Protein AF-A0A853IZ56-F1 (afdb_monomer)

Secondary structure (DSSP, 8-state):
-PPP---PPP--------PPPPPPSSHHHHHHHHHHHTSTTGGGSPPHHHHHHHHHHHHHHHHHHHHH-

Mean predicted aligned error: 16.86 Å

Foldseek 3Di:
DDDDDDDDDDDPPPPPPPDPDDQDPDVVVNVVVVCVVVCVCDPPDDDPVNVVVVVVVVVVVVVVVVVVD

pLDDT: mean 71.34, std 12.15, range [53.91, 93.56]

Organism: NCBI:txid1207057

Sequence (69 aa):
MKRPTATRPPRTANRAVRVAAPAPRNPVAAALAARRTSGAAGRHGPQASARRAAERAALVRELRSARDD

Solvent-accessible surface area (backbone atoms only — not comparable to full-atom values): 4654 Å² total; per-residue (Å²): 139,84,82,85,82,81,83,78,78,83,77,78,75,80,77,77,79,78,74,80,75,77,80,60,90,45,70,69,54,37,53,52,48,51,38,59,73,67,58,78,50,61,98,70,56,83,50,71,66,61,53,52,51,51,54,51,54,51,51,55,52,51,59,48,54,71,66,78,108

Radius of gyration: 20.24 Å; Cα contacts (8 Å, |Δi|>4): 9; chains: 1; bounding box: 39×20×68 Å

Structure (mmCIF, N/CA/C/O backbone):
data_AF-A0A853IZ56-F1
#
_entry.id   AF-A0A853IZ56-F1
#
loop_
_atom_site.group_PDB
_atom_site.id
_atom_site.type_symbol
_atom_site.label_atom_id
_atom_site.label_alt_id
_atom_site.label_comp_id
_atom_site.label_asym_id
_atom_site.label_entity_id
_atom_site.label_seq_id
_atom_site.pdbx_PDB_ins_code
_atom_site.Cartn_x
_atom_site.Cartn_y
_atom_site.Cartn_z
_atom_site.occupancy
_atom_site.B_iso_or_equiv
_atom_site.auth_seq_id
_atom_site.auth_comp_id
_atom_site.auth_asym_id
_atom_site.auth_atom_id
_atom_site.pdbx_PDB_model_num
ATOM 1 N N . MET A 1 1 ? 19.701 -5.545 51.285 1.00 53.91 1 MET A N 1
ATOM 2 C CA . MET A 1 1 ? 18.385 -5.962 50.746 1.00 53.91 1 MET A CA 1
ATOM 3 C C . MET A 1 1 ? 18.428 -5.877 49.220 1.00 53.91 1 MET A C 1
ATOM 5 O O . MET A 1 1 ? 18.683 -4.797 48.706 1.00 53.91 1 MET A O 1
ATOM 9 N N . LYS A 1 2 ? 18.292 -6.998 48.494 1.00 59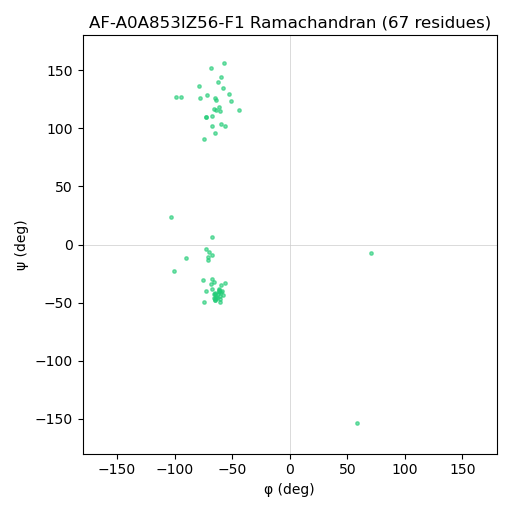.34 2 LYS A N 1
ATOM 10 C CA . LYS A 1 2 ? 18.357 -7.055 47.016 1.00 59.34 2 LYS A CA 1
ATOM 11 C C . LYS A 1 2 ? 16.924 -7.068 46.457 1.00 59.34 2 LYS A C 1
ATOM 13 O O . LYS A 1 2 ? 16.123 -7.875 46.914 1.00 59.34 2 LYS A O 1
ATOM 18 N N . ARG A 1 3 ? 16.582 -6.162 45.531 1.00 63.12 3 ARG A N 1
ATOM 19 C CA . ARG A 1 3 ? 15.242 -6.096 44.908 1.00 63.12 3 ARG A CA 1
ATOM 20 C C . ARG A 1 3 ? 15.119 -7.177 43.821 1.00 63.12 3 ARG A C 1
ATOM 22 O O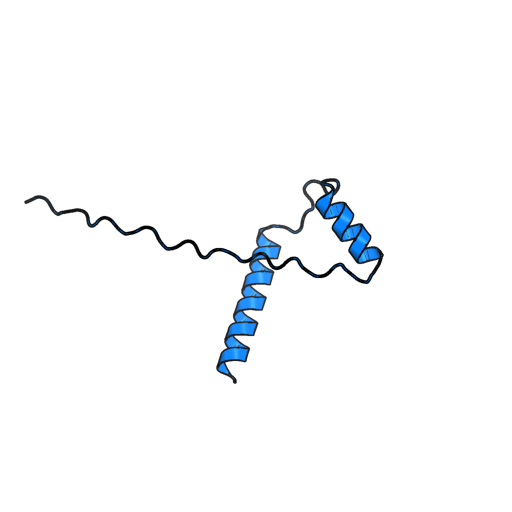 . ARG A 1 3 ? 16.062 -7.305 43.041 1.00 63.12 3 ARG A O 1
ATOM 29 N N . PRO A 1 4 ? 14.004 -7.920 43.722 1.00 63.34 4 PRO A N 1
ATOM 30 C CA . PRO A 1 4 ? 13.804 -8.861 42.629 1.00 63.34 4 PRO A CA 1
ATOM 31 C C . PRO A 1 4 ? 13.383 -8.113 41.356 1.00 63.34 4 PRO A C 1
ATOM 33 O O . PRO A 1 4 ? 12.430 -7.333 41.350 1.00 63.34 4 PRO A O 1
ATOM 36 N N . THR A 1 5 ? 14.116 -8.336 40.269 1.00 65.81 5 THR A N 1
ATOM 37 C CA . THR A 1 5 ? 13.810 -7.843 38.924 1.00 65.81 5 THR A CA 1
ATOM 38 C C . THR A 1 5 ? 12.620 -8.623 38.366 1.00 65.81 5 THR A C 1
ATOM 40 O O . THR A 1 5 ? 12.727 -9.810 38.063 1.00 65.81 5 THR A O 1
ATOM 43 N N . ALA A 1 6 ? 11.469 -7.963 38.236 1.00 60.75 6 ALA A N 1
ATOM 44 C CA . ALA A 1 6 ? 10.292 -8.545 37.603 1.00 60.75 6 ALA A CA 1
ATOM 45 C C . ALA A 1 6 ? 10.581 -8.822 36.116 1.00 60.75 6 ALA A C 1
ATOM 47 O O . ALA A 1 6 ? 10.824 -7.903 35.331 1.00 60.75 6 ALA A O 1
ATOM 48 N N . THR A 1 7 ? 10.565 -10.099 35.730 1.00 61.94 7 THR A N 1
ATOM 49 C CA . THR A 1 7 ? 10.695 -10.521 34.331 1.00 61.94 7 THR A CA 1
ATOM 50 C C . THR A 1 7 ? 9.393 -10.193 33.605 1.00 61.94 7 THR A C 1
ATOM 52 O O . 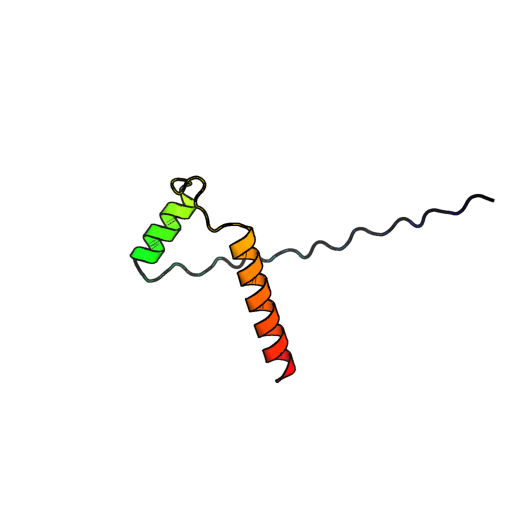THR A 1 7 ? 8.347 -10.780 33.869 1.00 61.94 7 THR A O 1
ATOM 55 N N . ARG A 1 8 ? 9.448 -9.205 32.712 1.00 56.50 8 ARG A N 1
ATOM 56 C CA . ARG A 1 8 ? 8.317 -8.770 31.886 1.00 56.50 8 ARG A CA 1
ATOM 57 C C . ARG A 1 8 ? 8.019 -9.836 30.815 1.00 56.50 8 ARG A C 1
ATOM 59 O O . ARG A 1 8 ? 8.944 -10.207 30.093 1.00 56.50 8 ARG A O 1
ATOM 66 N N . PRO A 1 9 ? 6.767 -10.307 30.662 1.00 65.00 9 PRO A N 1
ATOM 67 C CA . PRO A 1 9 ? 6.440 -11.320 29.664 1.00 65.00 9 PRO A CA 1
ATOM 68 C C . PRO A 1 9 ? 6.570 -10.766 28.233 1.00 65.00 9 PRO A C 1
ATOM 70 O O . PRO A 1 9 ? 6.398 -9.556 28.013 1.00 65.00 9 PRO A O 1
ATOM 73 N N . PRO A 1 10 ? 6.879 -11.627 27.245 1.00 62.69 10 PRO A N 1
ATOM 74 C CA . PRO A 1 10 ? 7.029 -11.212 25.859 1.00 62.69 10 PRO A CA 1
ATOM 75 C C . PRO A 1 10 ? 5.696 -10.684 25.326 1.00 62.69 10 PRO A C 1
ATOM 77 O O . PRO A 1 10 ? 4.665 -11.351 25.376 1.00 62.69 10 PRO A O 1
ATOM 80 N N . ARG A 1 11 ? 5.733 -9.448 24.819 1.00 58.38 11 ARG A N 1
ATOM 81 C CA . ARG A 1 11 ? 4.593 -8.771 24.201 1.00 58.38 11 ARG A CA 1
ATOM 82 C C . ARG A 1 11 ? 4.145 -9.601 23.000 1.00 58.38 11 ARG A C 1
ATOM 84 O O . ARG A 1 11 ? 4.911 -9.741 22.048 1.00 58.38 11 ARG A O 1
ATOM 91 N N . THR A 1 12 ? 2.934 -10.145 23.065 1.00 56.88 12 THR A N 1
ATOM 92 C CA . THR A 1 12 ? 2.282 -10.923 22.008 1.00 56.88 12 THR A CA 1
ATOM 93 C C . THR A 1 12 ? 2.483 -10.223 20.667 1.00 56.88 12 THR A C 1
ATOM 95 O O . THR A 1 12 ? 2.083 -9.073 20.475 1.00 56.88 12 THR A O 1
ATOM 98 N N . ALA A 1 13 ? 3.194 -10.884 19.756 1.00 61.69 13 ALA A N 1
ATOM 99 C CA . ALA A 1 13 ? 3.424 -10.366 18.423 1.00 61.69 13 ALA A CA 1
ATOM 100 C C . ALA A 1 13 ? 2.081 -10.360 17.687 1.00 61.69 13 ALA A C 1
ATOM 102 O O . ALA A 1 13 ? 1.541 -11.420 17.377 1.00 61.69 13 ALA A O 1
ATOM 103 N N . ASN A 1 14 ? 1.537 -9.170 17.419 1.00 59.28 14 ASN A N 1
ATOM 104 C CA . ASN A 1 14 ? 0.410 -9.006 16.508 1.00 59.28 14 ASN A CA 1
ATOM 105 C C . ASN A 1 14 ? 0.815 -9.602 15.157 1.00 59.28 14 ASN A C 1
ATOM 107 O O . ASN A 1 14 ? 1.599 -9.017 14.406 1.00 59.28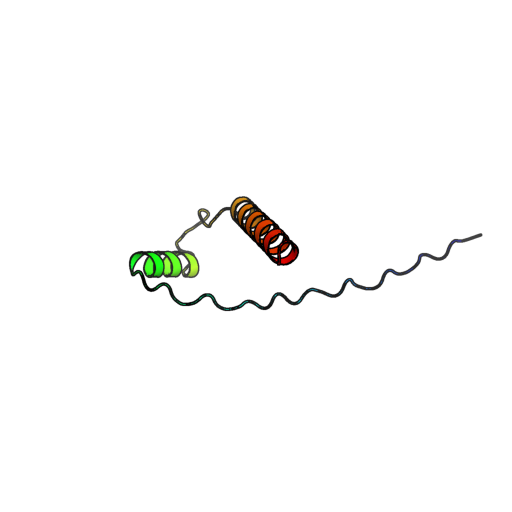 14 ASN A O 1
ATOM 111 N N . ARG A 1 15 ? 0.321 -10.811 14.887 1.00 55.72 15 ARG A N 1
ATOM 112 C CA . ARG A 1 15 ? 0.521 -11.538 13.639 1.00 55.72 15 ARG A CA 1
ATOM 113 C C . ARG A 1 15 ? -0.171 -10.737 12.543 1.00 55.72 15 ARG A C 1
ATOM 115 O O . ARG A 1 15 ? -1.380 -10.832 12.374 1.00 55.72 15 ARG A O 1
ATOM 122 N N . ALA A 1 16 ? 0.592 -9.902 11.843 1.00 57.66 16 ALA A N 1
ATOM 123 C CA . ALA A 1 16 ? 0.097 -9.130 10.715 1.00 57.66 16 ALA A CA 1
ATOM 124 C C . ALA A 1 16 ? -0.414 -10.101 9.642 1.00 57.66 16 ALA A C 1
ATOM 126 O O . ALA A 1 16 ? 0.375 -10.742 8.942 1.00 57.66 16 ALA A O 1
ATOM 127 N N . VAL A 1 17 ? -1.736 -10.232 9.539 1.00 55.28 17 VAL A N 1
ATOM 128 C CA . VAL A 1 17 ? -2.390 -10.954 8.451 1.00 55.28 17 VAL A CA 1
ATOM 129 C C . VAL A 1 17 ? -2.137 -10.140 7.189 1.00 55.28 17 VAL A C 1
ATOM 131 O O . VAL A 1 17 ? -2.732 -9.087 6.973 1.00 55.28 17 VAL A O 1
ATOM 134 N N . ARG A 1 18 ? -1.178 -10.583 6.374 1.00 55.88 18 ARG A N 1
ATOM 135 C CA . ARG A 1 18 ? -0.928 -9.984 5.064 1.00 55.88 18 ARG A CA 1
ATOM 136 C C . ARG A 1 18 ? -2.040 -10.438 4.131 1.00 55.88 18 ARG A C 1
ATOM 138 O O . ARG A 1 18 ? -1.927 -11.482 3.500 1.00 55.88 18 ARG A O 1
ATOM 145 N N . VAL A 1 19 ? -3.116 -9.664 4.066 1.00 58.81 19 VAL A N 1
ATOM 146 C CA . VAL A 1 19 ? -4.112 -9.813 3.005 1.00 58.81 19 VAL A CA 1
ATOM 147 C C . VAL A 1 19 ? -3.420 -9.440 1.696 1.00 58.81 19 VAL A C 1
ATOM 149 O O . VAL A 1 19 ? -2.926 -8.320 1.543 1.00 58.81 19 VAL A O 1
ATOM 152 N N . ALA A 1 20 ? -3.301 -10.402 0.782 1.00 58.88 20 ALA A N 1
ATOM 153 C CA . ALA A 1 20 ? -2.775 -10.145 -0.549 1.00 58.88 20 ALA A CA 1
ATOM 154 C C . ALA A 1 20 ? -3.699 -9.133 -1.240 1.00 58.88 20 ALA A C 1
ATOM 156 O O . ALA A 1 20 ? -4.894 -9.383 -1.395 1.00 58.88 20 ALA A O 1
ATOM 157 N N . ALA A 1 21 ? -3.161 -7.966 -1.596 1.00 65.88 21 ALA A N 1
ATOM 158 C CA . ALA A 1 21 ? -3.937 -6.947 -2.286 1.00 65.88 21 ALA A CA 1
ATOM 159 C C . ALA A 1 21 ? -4.409 -7.489 -3.650 1.00 65.88 21 ALA A C 1
ATOM 161 O O . ALA A 1 21 ? -3.628 -8.165 -4.329 1.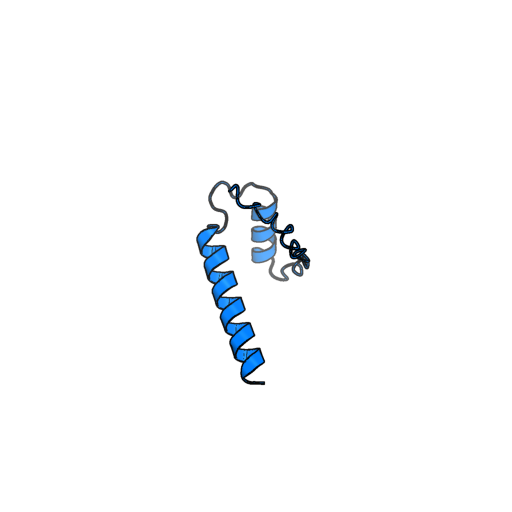00 65.88 21 ALA A O 1
ATOM 162 N N . PRO A 1 22 ? -5.656 -7.203 -4.065 1.00 64.19 22 PRO A N 1
ATOM 163 C CA . PRO A 1 22 ? -6.172 -7.657 -5.349 1.00 64.19 22 PRO A CA 1
ATOM 164 C C . PRO A 1 22 ? -5.320 -7.115 -6.500 1.00 64.19 22 PRO A C 1
ATOM 166 O O . PRO A 1 22 ? -4.823 -5.985 -6.449 1.00 64.19 22 PRO A O 1
ATOM 169 N N . ALA A 1 23 ? -5.151 -7.935 -7.540 1.00 63.72 23 ALA A N 1
ATOM 170 C CA . ALA A 1 23 ? -4.352 -7.572 -8.701 1.00 63.72 23 ALA A CA 1
ATOM 171 C C . ALA A 1 23 ? -4.894 -6.280 -9.348 1.00 63.72 23 ALA A C 1
ATOM 173 O O . ALA A 1 23 ? -6.111 -6.134 -9.519 1.00 63.72 23 ALA A O 1
ATOM 174 N N . PRO A 1 24 ? -4.020 -5.324 -9.704 1.00 65.06 24 PRO A N 1
ATOM 175 C CA . PRO A 1 24 ? -4.458 -4.072 -10.297 1.00 65.06 24 PRO A CA 1
ATOM 176 C C . PRO A 1 24 ? -5.103 -4.318 -11.667 1.00 65.06 24 PRO A C 1
ATOM 178 O O . PRO A 1 24 ? -4.486 -4.889 -12.559 1.00 65.06 24 PRO A O 1
ATOM 181 N N . ARG A 1 25 ? -6.334 -3.825 -11.855 1.00 78.56 25 ARG A N 1
ATOM 182 C CA . ARG A 1 25 ? -7.078 -3.906 -13.130 1.00 78.56 25 ARG A CA 1
ATOM 183 C C . ARG A 1 25 ? -6.516 -2.999 -14.232 1.00 78.56 25 ARG A C 1
ATOM 185 O O . ARG A 1 25 ? -6.899 -3.125 -15.387 1.00 78.56 25 ARG A O 1
ATOM 192 N N . ASN A 1 26 ? -5.634 -2.067 -13.874 1.00 84.00 26 ASN A N 1
ATOM 193 C CA . ASN A 1 26 ? -5.010 -1.135 -14.803 1.00 84.00 26 ASN A CA 1
ATOM 194 C C . ASN A 1 26 ? -3.645 -1.693 -15.261 1.00 84.00 26 ASN A C 1
ATOM 196 O O . ASN A 1 26 ? -2.808 -1.984 -14.399 1.00 84.00 26 ASN A O 1
ATOM 200 N N . PRO A 1 27 ? -3.380 -1.795 -16.578 1.00 80.44 27 PRO A N 1
ATOM 201 C CA . PRO A 1 27 ? -2.130 -2.349 -17.106 1.00 80.44 27 PRO A CA 1
ATOM 202 C C . PRO A 1 27 ? -0.888 -1.576 -16.641 1.00 80.44 27 PRO A C 1
ATOM 204 O O . PRO A 1 27 ? 0.142 -2.179 -16.349 1.00 80.44 27 PRO A O 1
ATOM 207 N N . VAL A 1 28 ? -0.991 -0.253 -16.476 1.00 80.62 28 VAL A N 1
ATOM 208 C CA . VAL A 1 28 ? 0.095 0.586 -15.944 1.00 80.62 28 VAL A CA 1
ATOM 209 C C . VAL A 1 28 ? 0.380 0.233 -14.486 1.00 80.62 28 VAL A C 1
ATOM 211 O O . VAL A 1 28 ? 1.535 0.102 -14.085 1.00 80.62 28 VAL A O 1
ATOM 214 N N . ALA A 1 29 ? -0.665 0.029 -13.683 1.00 78.31 29 ALA A N 1
ATOM 215 C CA . ALA A 1 29 ? -0.513 -0.368 -12.288 1.00 78.31 29 ALA A CA 1
ATOM 216 C C . ALA A 1 29 ? 0.033 -1.802 -12.155 1.00 78.31 29 ALA A C 1
ATOM 218 O O . ALA A 1 29 ? 0.839 -2.057 -11.261 1.00 78.31 29 ALA A O 1
ATOM 219 N N . ALA A 1 30 ? -0.331 -2.709 -13.066 1.00 77.69 30 ALA A N 1
ATOM 220 C CA . ALA A 1 30 ? 0.239 -4.053 -13.146 1.00 77.69 30 ALA A CA 1
ATOM 221 C C . ALA A 1 30 ? 1.732 -4.024 -13.505 1.00 77.69 30 ALA A C 1
ATOM 223 O O . ALA A 1 30 ? 2.537 -4.630 -12.800 1.00 77.69 30 ALA A O 1
ATOM 224 N N . ALA A 1 31 ? 2.127 -3.252 -14.522 1.00 79.75 31 ALA A N 1
ATOM 225 C CA . ALA A 1 31 ? 3.530 -3.068 -14.891 1.00 79.75 31 ALA A CA 1
ATOM 226 C C . ALA A 1 31 ? 4.343 -2.430 -13.752 1.00 79.75 31 ALA A C 1
ATOM 228 O O . ALA A 1 31 ? 5.464 -2.849 -13.458 1.00 79.75 31 ALA A O 1
ATOM 229 N N . LEU A 1 32 ? 3.759 -1.453 -13.050 1.00 76.31 32 LEU A N 1
ATOM 230 C CA . LEU A 1 32 ? 4.397 -0.813 -11.903 1.00 76.31 32 LEU A CA 1
ATOM 231 C C . LEU A 1 32 ? 4.543 -1.776 -10.715 1.00 76.31 32 LEU A C 1
ATOM 233 O O . LEU A 1 32 ? 5.571 -1.748 -10.039 1.00 76.31 32 LEU A O 1
ATOM 237 N N . ALA A 1 33 ? 3.550 -2.633 -10.462 1.00 73.25 33 ALA A N 1
ATOM 238 C CA . ALA A 1 33 ? 3.624 -3.680 -9.446 1.00 73.25 33 ALA A CA 1
ATOM 239 C C . ALA A 1 33 ? 4.696 -4.721 -9.800 1.00 73.25 33 ALA A C 1
ATOM 241 O O . ALA A 1 33 ? 5.563 -4.989 -8.971 1.00 73.25 33 ALA A O 1
ATOM 242 N N . ALA A 1 34 ? 4.710 -5.211 -11.043 1.00 75.44 34 ALA A N 1
ATOM 243 C CA . ALA A 1 34 ? 5.708 -6.153 -11.545 1.00 75.44 34 ALA A CA 1
ATOM 244 C C . ALA A 1 34 ? 7.136 -5.590 -11.449 1.00 75.44 34 ALA A C 1
ATOM 246 O O . ALA A 1 34 ? 8.056 -6.284 -11.023 1.00 75.44 34 ALA A O 1
ATOM 247 N N . ARG A 1 35 ? 7.322 -4.298 -11.756 1.00 72.81 35 ARG A N 1
ATOM 248 C CA . ARG A 1 35 ? 8.611 -3.604 -11.608 1.00 72.81 35 ARG A CA 1
ATOM 249 C C . ARG A 1 35 ? 9.057 -3.468 -10.149 1.00 72.81 35 ARG A C 1
ATOM 251 O O . ARG A 1 35 ? 10.252 -3.465 -9.864 1.00 72.81 35 ARG A O 1
ATOM 258 N N . ARG A 1 36 ? 8.112 -3.331 -9.214 1.00 69.06 36 ARG A N 1
ATOM 259 C CA . ARG A 1 36 ? 8.404 -3.306 -7.771 1.00 69.06 36 ARG A CA 1
ATOM 260 C C . ARG A 1 36 ? 8.772 -4.694 -7.255 1.00 69.06 36 ARG A C 1
ATOM 262 O O . ARG A 1 36 ? 9.684 -4.796 -6.442 1.00 69.06 36 ARG A O 1
ATOM 269 N N . THR A 1 37 ? 8.093 -5.744 -7.719 1.00 71.75 37 THR A N 1
ATOM 270 C CA . THR A 1 37 ? 8.362 -7.127 -7.297 1.00 71.75 37 THR A CA 1
ATOM 271 C C . THR A 1 37 ? 9.621 -7.706 -7.931 1.00 71.75 37 THR A C 1
ATOM 273 O O . THR A 1 37 ? 10.290 -8.508 -7.293 1.00 71.75 37 THR A O 1
ATOM 276 N N . SER A 1 38 ? 9.986 -7.284 -9.145 1.00 69.56 38 SER A N 1
ATOM 277 C CA . SER A 1 38 ? 11.192 -7.759 -9.835 1.00 69.56 38 SER A CA 1
ATOM 278 C C . SER A 1 38 ? 12.502 -7.212 -9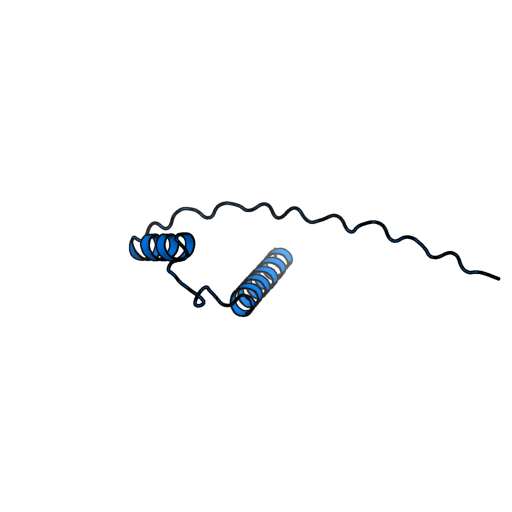.257 1.00 69.56 38 SER A C 1
ATOM 280 O O . SER A 1 38 ? 13.573 -7.560 -9.740 1.00 69.56 38 SER A 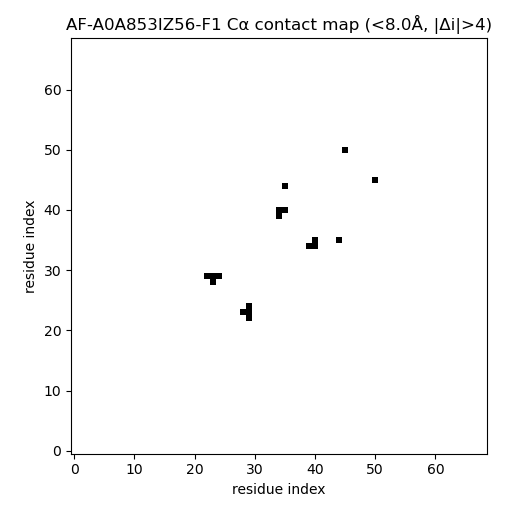O 1
ATOM 282 N N . GLY A 1 39 ? 12.449 -6.313 -8.265 1.00 62.94 39 GLY A N 1
ATOM 283 C CA . GLY A 1 39 ? 13.638 -5.675 -7.688 1.00 62.94 39 GLY A CA 1
ATOM 284 C C . GLY A 1 39 ? 14.330 -4.666 -8.618 1.00 62.94 39 GLY A C 1
ATOM 285 O O . GLY A 1 39 ? 15.190 -3.909 -8.169 1.00 62.94 39 GLY A O 1
ATOM 286 N N . ALA A 1 40 ? 13.900 -4.564 -9.882 1.00 62.41 40 ALA A N 1
ATOM 287 C CA . ALA A 1 40 ? 14.443 -3.646 -10.887 1.00 62.41 40 ALA A CA 1
ATOM 288 C C . ALA A 1 40 ? 14.158 -2.160 -10.585 1.00 62.41 40 ALA A C 1
ATOM 290 O O . ALA A 1 40 ? 14.679 -1.267 -11.251 1.00 62.41 40 ALA A O 1
ATOM 291 N N . ALA A 1 41 ? 13.325 -1.867 -9.582 1.00 59.84 41 ALA A N 1
ATOM 292 C CA . ALA A 1 41 ? 13.054 -0.507 -9.123 1.00 59.84 41 ALA A CA 1
ATOM 293 C C . ALA A 1 41 ? 14.233 0.150 -8.367 1.00 59.84 41 ALA A C 1
ATOM 295 O O . ALA A 1 41 ? 14.190 1.359 -8.123 1.00 59.84 41 ALA A O 1
ATOM 296 N N . GLY A 1 42 ? 15.283 -0.601 -8.009 1.00 60.38 42 GLY A N 1
ATOM 297 C CA . GLY A 1 42 ? 16.435 -0.071 -7.274 1.00 60.38 42 GLY A CA 1
ATOM 298 C C . GLY A 1 42 ? 16.057 0.559 -5.923 1.00 60.38 42 GLY A C 1
ATOM 299 O O . GLY A 1 42 ? 15.029 0.236 -5.327 1.00 60.38 42 GLY A O 1
ATOM 300 N N . ARG A 1 43 ? 16.875 1.510 -5.442 1.00 56.81 43 ARG A N 1
ATOM 301 C CA . ARG A 1 43 ? 16.673 2.269 -4.184 1.00 56.81 43 ARG A CA 1
ATOM 302 C C . ARG A 1 43 ? 15.468 3.235 -4.199 1.00 56.81 43 ARG A C 1
ATOM 304 O O . ARG A 1 43 ? 15.284 3.978 -3.241 1.00 56.81 43 ARG A O 1
ATOM 311 N N . HIS A 1 44 ? 14.638 3.219 -5.245 1.00 61.06 44 HIS A N 1
ATOM 312 C CA . HIS A 1 44 ? 13.490 4.120 -5.433 1.00 61.06 44 HIS A CA 1
ATOM 313 C C . HIS A 1 44 ? 12.136 3.460 -5.133 1.00 61.06 44 HIS A C 1
ATOM 315 O O . HIS A 1 44 ? 11.092 3.896 -5.622 1.00 61.06 44 HIS A O 1
ATOM 321 N N . GLY A 1 45 ? 12.129 2.399 -4.322 1.00 63.53 45 GLY A N 1
ATOM 322 C CA . GLY A 1 45 ? 10.897 1.938 -3.689 1.00 63.53 45 GLY A CA 1
ATOM 323 C C . GLY A 1 45 ? 10.252 3.063 -2.860 1.00 63.53 45 GLY A C 1
ATOM 324 O O . GLY A 1 45 ? 10.952 3.987 -2.440 1.00 63.53 45 GLY A O 1
ATOM 325 N N . PRO A 1 46 ? 8.928 3.020 -2.615 1.00 64.12 46 PRO A N 1
ATOM 326 C CA . PRO A 1 46 ? 8.270 4.006 -1.764 1.00 64.12 46 PRO A CA 1
ATOM 327 C C . PRO A 1 46 ? 9.027 4.109 -0.440 1.00 64.12 46 PRO A C 1
ATOM 329 O O . PRO A 1 46 ? 9.242 3.100 0.237 1.00 64.12 46 PRO A O 1
ATOM 332 N N . GLN A 1 47 ? 9.468 5.324 -0.114 1.00 72.44 47 GLN A N 1
ATOM 333 C CA . GLN A 1 47 ? 10.283 5.585 1.063 1.00 72.44 47 GLN A CA 1
ATOM 334 C C . GLN A 1 47 ? 9.578 4.998 2.290 1.00 72.44 47 GLN A C 1
ATOM 336 O O . GLN A 1 47 ? 8.384 5.227 2.498 1.00 72.44 47 GLN A O 1
ATOM 341 N N . ALA A 1 48 ? 10.293 4.211 3.098 1.00 74.50 48 ALA A N 1
ATOM 342 C CA . ALA A 1 48 ? 9.687 3.515 4.234 1.00 74.50 48 ALA A CA 1
ATOM 343 C C . ALA A 1 48 ? 8.984 4.486 5.203 1.00 74.50 48 ALA A C 1
ATOM 345 O O . ALA A 1 48 ? 7.949 4.149 5.774 1.00 74.50 48 ALA A O 1
ATOM 346 N N . SER A 1 49 ? 9.508 5.707 5.344 1.00 76.88 49 SER A N 1
ATOM 347 C CA . SER A 1 49 ? 8.881 6.797 6.097 1.00 76.88 49 SER A CA 1
ATOM 348 C C . SER A 1 49 ? 7.567 7.271 5.467 1.00 76.88 49 SER A C 1
ATOM 350 O O . SER A 1 49 ? 6.572 7.377 6.178 1.00 76.88 49 SER A O 1
ATOM 352 N N . ALA A 1 50 ? 7.530 7.488 4.149 1.00 76.56 50 ALA A N 1
ATOM 353 C CA . ALA A 1 50 ? 6.319 7.879 3.425 1.00 76.56 50 ALA A CA 1
ATOM 354 C C . ALA A 1 50 ? 5.224 6.809 3.538 1.00 76.56 50 ALA A C 1
ATOM 356 O O . ALA A 1 50 ? 4.064 7.123 3.799 1.00 76.56 50 ALA A O 1
ATOM 357 N N . ARG A 1 51 ? 5.605 5.529 3.438 1.00 81.44 51 ARG A N 1
ATOM 358 C CA . ARG A 1 51 ? 4.686 4.407 3.658 1.00 81.44 51 ARG A CA 1
ATOM 359 C C . ARG A 1 51 ? 4.113 4.411 5.079 1.00 81.44 51 ARG A C 1
ATOM 361 O O . ARG A 1 51 ? 2.899 4.340 5.234 1.00 81.44 51 ARG A O 1
ATOM 368 N N . ARG A 1 52 ? 4.961 4.546 6.107 1.00 83.31 52 ARG A N 1
ATOM 369 C CA . ARG A 1 52 ? 4.507 4.609 7.511 1.00 83.31 52 ARG A CA 1
ATOM 370 C C . ARG A 1 52 ? 3.593 5.807 7.776 1.00 83.31 52 ARG A C 1
ATOM 372 O O . ARG A 1 52 ? 2.638 5.680 8.535 1.00 83.31 52 ARG A O 1
ATOM 379 N N . ALA A 1 53 ? 3.874 6.959 7.167 1.00 84.69 53 ALA A N 1
ATOM 380 C CA . ALA A 1 53 ? 3.037 8.149 7.302 1.00 84.69 53 ALA A CA 1
ATOM 381 C C . ALA A 1 53 ? 1.633 7.918 6.720 1.00 84.69 53 ALA A C 1
ATOM 383 O O . ALA A 1 53 ? 0.642 8.227 7.382 1.00 84.69 53 ALA A O 1
ATOM 384 N N . ALA A 1 54 ? 1.551 7.311 5.532 1.00 85.06 54 ALA A N 1
ATOM 385 C CA . ALA A 1 54 ? 0.283 6.954 4.904 1.00 85.06 54 ALA A CA 1
ATOM 386 C C . ALA A 1 54 ? -0.504 5.925 5.732 1.00 85.06 54 ALA A C 1
ATOM 388 O O . ALA A 1 54 ? -1.689 6.126 5.985 1.00 85.06 54 ALA A O 1
ATOM 389 N N . GLU A 1 55 ? 0.156 4.867 6.217 1.00 88.19 55 GLU A N 1
ATOM 390 C CA . GLU A 1 55 ? -0.462 3.847 7.079 1.00 88.19 55 GLU A CA 1
ATOM 391 C C . GLU A 1 55 ? -1.010 4.462 8.381 1.00 88.19 55 GLU A C 1
ATOM 393 O O . GLU A 1 55 ? -2.128 4.154 8.791 1.00 88.19 55 GLU A O 1
ATOM 398 N N . ARG A 1 56 ? -0.276 5.400 9.000 1.00 91.38 56 ARG A N 1
ATOM 399 C CA . ARG A 1 56 ? -0.741 6.120 10.197 1.00 91.38 56 ARG A CA 1
ATOM 400 C C . ARG A 1 56 ? -1.964 6.992 9.908 1.00 91.38 56 ARG A C 1
ATOM 402 O O . ARG A 1 56 ? -2.884 7.017 10.719 1.00 91.38 56 ARG A O 1
ATOM 409 N N . ALA A 1 57 ? -1.977 7.709 8.785 1.00 92.12 57 ALA A N 1
ATOM 410 C CA . ALA A 1 57 ? -3.111 8.545 8.399 1.00 92.12 57 ALA A CA 1
ATOM 411 C C . ALA A 1 57 ? -4.371 7.707 8.123 1.00 92.12 57 ALA A C 1
ATOM 413 O O . ALA A 1 57 ? -5.455 8.068 8.581 1.00 92.12 57 ALA A O 1
ATOM 414 N N . ALA A 1 58 ? -4.217 6.567 7.441 1.00 92.81 58 ALA A N 1
ATOM 415 C CA . ALA A 1 58 ? -5.303 5.617 7.209 1.00 92.81 58 ALA A CA 1
ATOM 416 C C . ALA A 1 58 ? -5.877 5.081 8.530 1.00 92.81 58 ALA A C 1
ATOM 418 O O . ALA A 1 58 ? -7.088 5.139 8.724 1.00 92.81 58 ALA A O 1
ATOM 419 N N . LEU A 1 59 ? -5.013 4.666 9.464 1.00 92.88 59 LEU A N 1
ATOM 420 C CA . LEU A 1 59 ? -5.433 4.185 10.782 1.00 92.88 59 LEU A CA 1
ATOM 421 C C . LEU A 1 59 ? -6.197 5.256 11.571 1.00 92.88 59 LEU A C 1
ATOM 423 O O . LEU A 1 59 ? -7.231 4.974 12.165 1.00 92.88 59 LEU A O 1
ATOM 427 N N . VAL A 1 60 ? -5.711 6.501 11.578 1.00 93.56 60 VAL A N 1
ATOM 428 C CA . VAL A 1 60 ? -6.403 7.605 12.265 1.00 93.56 60 VAL A CA 1
ATOM 429 C C . VAL A 1 60 ? -7.786 7.846 11.664 1.00 93.56 60 VAL A C 1
ATOM 431 O O . VAL A 1 60 ? -8.726 8.117 12.406 1.00 93.56 60 VAL A O 1
ATOM 434 N N . ARG A 1 61 ? -7.921 7.752 10.337 1.00 92.25 61 ARG A N 1
ATOM 435 C CA . ARG A 1 61 ? -9.213 7.897 9.662 1.00 92.25 61 ARG A CA 1
ATOM 436 C C . ARG A 1 61 ? -10.178 6.776 10.052 1.00 92.25 61 ARG A C 1
ATOM 438 O O . ARG A 1 61 ? -11.311 7.083 10.391 1.00 92.25 61 ARG A O 1
ATOM 445 N N . GLU A 1 62 ? -9.717 5.528 10.046 1.00 93.00 62 GLU A N 1
ATOM 446 C CA . GLU A 1 62 ? -10.517 4.351 10.414 1.00 93.00 62 GLU A CA 1
ATOM 447 C C . GLU A 1 62 ? -10.991 4.405 11.874 1.00 93.00 62 GLU A C 1
ATOM 449 O O . GLU A 1 62 ? -12.158 4.158 12.163 1.00 93.00 62 GLU A O 1
ATOM 454 N N . LEU A 1 63 ? -10.113 4.815 12.795 1.00 93.31 63 LEU A N 1
ATOM 455 C CA . LEU A 1 63 ? -10.462 4.975 14.210 1.00 93.31 63 LEU A CA 1
ATOM 456 C C . LEU A 1 63 ? -11.456 6.113 14.465 1.00 93.31 63 LEU A C 1
ATOM 458 O O . LEU A 1 63 ? -12.191 6.061 15.446 1.00 93.31 63 LEU A O 1
ATOM 462 N N . ARG A 1 64 ? -11.446 7.158 13.630 1.00 89.88 64 ARG A N 1
ATOM 463 C CA . ARG A 1 64 ? -12.436 8.239 13.711 1.00 89.88 64 ARG A CA 1
ATOM 464 C C . ARG A 1 64 ? -13.783 7.774 13.179 1.00 89.88 64 ARG A C 1
ATOM 466 O O . ARG A 1 64 ? -14.757 7.893 13.902 1.00 89.88 64 ARG A O 1
ATOM 473 N N . SER A 1 65 ? -13.818 7.161 11.992 1.00 86.44 65 SER A N 1
ATOM 474 C CA . SER A 1 65 ? -15.073 6.634 11.443 1.00 86.44 65 SER A CA 1
ATOM 475 C C . SER A 1 65 ? -15.722 5.612 12.376 1.00 86.44 65 SER A C 1
ATOM 477 O O . SER A 1 65 ? -16.898 5.733 12.661 1.00 86.44 65 SER A O 1
ATOM 479 N N . ALA A 1 66 ? -14.944 4.689 12.951 1.00 74.50 66 ALA A N 1
ATOM 480 C CA . ALA A 1 66 ? -15.465 3.682 13.880 1.00 74.50 66 ALA A CA 1
ATOM 481 C C . ALA A 1 66 ? -15.905 4.236 15.251 1.00 74.50 66 ALA A C 1
ATOM 483 O O . ALA A 1 66 ? -16.383 3.475 16.085 1.00 74.50 66 ALA A O 1
ATOM 484 N N . ARG A 1 67 ? -15.655 5.520 15.532 1.00 78.88 67 ARG A N 1
ATOM 485 C CA . ARG A 1 67 ? -16.111 6.201 16.749 1.00 78.88 67 ARG A CA 1
ATOM 486 C C . ARG A 1 67 ? -17.348 7.067 16.506 1.00 78.88 67 ARG A C 1
ATOM 488 O O . ARG A 1 67 ? -18.033 7.397 17.471 1.00 78.88 67 ARG A O 1
ATO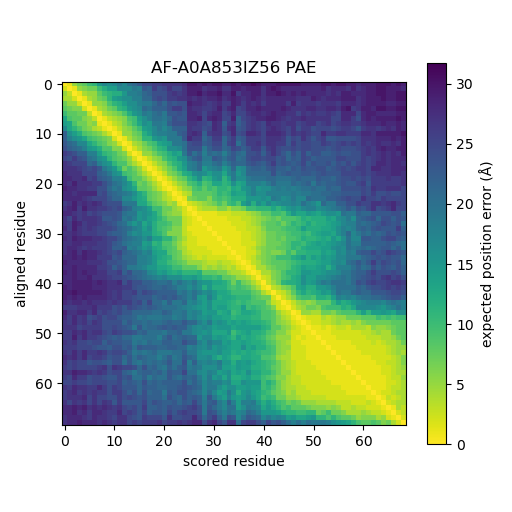M 495 N N . ASP A 1 68 ? -17.569 7.466 15.259 1.00 66.31 68 ASP A N 1
ATOM 496 C CA . ASP A 1 68 ? -18.712 8.277 14.846 1.00 66.31 68 ASP A CA 1
ATOM 497 C C . ASP A 1 68 ? -19.923 7.403 14.428 1.00 66.31 68 ASP A C 1
ATOM 499 O O . ASP A 1 68 ? -21.025 7.939 14.311 1.00 66.31 68 ASP A O 1
ATOM 503 N N . ASP A 1 69 ? -19.721 6.086 14.257 1.00 53.97 69 ASP A N 1
ATOM 504 C CA . ASP A 1 69 ? -20.750 5.030 14.144 1.00 53.97 69 ASP A CA 1
ATOM 505 C C . ASP A 1 6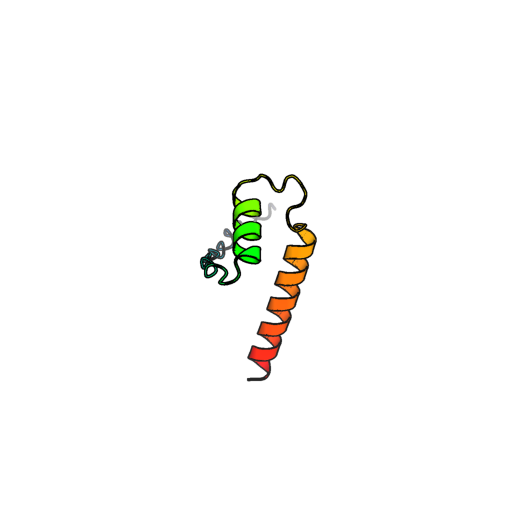9 ? -21.104 4.425 15.522 1.00 53.97 69 ASP A C 1
ATOM 507 O O . ASP A 1 69 ? -22.302 4.140 15.759 1.00 53.97 69 ASP A O 1
#